Protein AF-A0A6N2RZW6-F1 (afdb_monomer_lite)

Foldseek 3Di:
DQPWDAFPAARDIDGPVFWDKDWDWDFDPPPDTDIDIDIGIHGPVCVVPDPDQWDWDQDPVRDIDIDGNHDHPDPDPDD

Organism: NCBI:txid1689

pLDDT: mean 80.09, std 16.4, range [35.69, 93.81]

Structure (mmCIF, N/CA/C/O backbone):
data_AF-A0A6N2RZW6-F1
#
_entry.id   AF-A0A6N2RZW6-F1
#
loop_
_atom_site.group_PDB
_atom_site.id
_atom_site.type_symbol
_atom_site.label_atom_id
_atom_site.label_alt_id
_atom_site.label_comp_id
_atom_site.label_asym_id
_atom_site.label_entity_id
_atom_site.label_seq_id
_atom_site.pdbx_PDB_ins_code
_atom_site.Cartn_x
_atom_site.Cartn_y
_atom_site.Cartn_z
_atom_site.occupancy
_atom_site.B_iso_or_equiv
_atom_site.auth_seq_id
_atom_site.auth_comp_id
_atom_site.auth_asym_id
_atom_site.auth_atom_id
_atom_site.pdbx_PDB_model_num
ATOM 1 N N . MET A 1 1 ? 26.637 -5.741 -7.233 1.00 45.75 1 MET A N 1
ATOM 2 C CA . MET A 1 1 ? 25.407 -6.523 -6.991 1.00 45.75 1 MET A CA 1
ATOM 3 C C . MET A 1 1 ? 24.240 -5.599 -7.248 1.00 45.75 1 MET A C 1
ATOM 5 O O . MET A 1 1 ? 24.190 -4.552 -6.618 1.00 45.75 1 MET A O 1
ATOM 9 N N . THR A 1 2 ? 23.372 -5.923 -8.201 1.00 55.25 2 THR A N 1
ATOM 10 C CA . THR A 1 2 ? 22.137 -5.164 -8.424 1.00 55.25 2 THR A CA 1
ATOM 11 C C . THR A 1 2 ? 21.249 -5.363 -7.205 1.00 55.25 2 THR A C 1
ATOM 13 O O . THR A 1 2 ? 20.917 -6.499 -6.863 1.00 55.25 2 THR A O 1
ATOM 16 N N . ASP A 1 3 ? 20.949 -4.275 -6.504 1.00 66.38 3 ASP A N 1
ATOM 17 C CA . ASP A 1 3 ? 20.206 -4.275 -5.244 1.00 66.38 3 ASP A CA 1
ATOM 18 C C . ASP A 1 3 ? 18.732 -4.598 -5.543 1.00 66.38 3 ASP A C 1
ATOM 20 O O . ASP A 1 3 ? 17.885 -3.719 -5.709 1.00 66.38 3 ASP A O 1
ATOM 24 N N . THR A 1 4 ? 18.470 -5.887 -5.757 1.00 78.25 4 THR A N 1
ATOM 25 C CA . THR A 1 4 ? 17.205 -6.380 -6.298 1.00 78.25 4 THR A CA 1
ATOM 26 C C . THR A 1 4 ? 16.192 -6.421 -5.162 1.00 78.25 4 THR A C 1
ATOM 28 O O . THR A 1 4 ? 16.333 -7.175 -4.201 1.00 78.25 4 THR A O 1
ATOM 31 N N . ARG A 1 5 ? 15.169 -5.578 -5.256 1.00 88.44 5 ARG A N 1
ATOM 32 C CA . ARG A 1 5 ? 14.026 -5.523 -4.346 1.00 88.44 5 ARG A CA 1
ATOM 33 C C . ARG A 1 5 ? 12.887 -6.379 -4.888 1.00 88.44 5 ARG A C 1
ATOM 35 O O . ARG A 1 5 ? 12.910 -6.832 -6.027 1.00 88.44 5 ARG A O 1
ATOM 42 N N . THR A 1 6 ? 11.866 -6.606 -4.070 1.00 91.19 6 THR A N 1
ATOM 43 C CA . THR A 1 6 ? 10.650 -7.316 -4.486 1.00 91.19 6 THR A CA 1
ATOM 44 C C . THR A 1 6 ? 9.446 -6.408 -4.307 1.00 91.19 6 THR A C 1
ATOM 46 O O . THR A 1 6 ? 9.243 -5.849 -3.229 1.00 91.19 6 THR A O 1
ATOM 49 N N . CYS A 1 7 ? 8.628 -6.274 -5.348 1.00 92.00 7 CYS A N 1
ATOM 50 C CA . CYS A 1 7 ? 7.376 -5.539 -5.260 1.00 92.00 7 CYS A CA 1
ATOM 51 C C . CYS A 1 7 ? 6.422 -6.243 -4.282 1.00 92.00 7 CYS A C 1
ATOM 53 O O . CYS A 1 7 ? 6.060 -7.403 -4.467 1.00 92.00 7 CYS A O 1
ATOM 55 N N . THR A 1 8 ? 5.961 -5.537 -3.253 1.00 92.00 8 THR A N 1
ATOM 56 C CA . THR A 1 8 ? 5.019 -6.027 -2.242 1.00 92.00 8 THR A CA 1
ATOM 57 C C . THR A 1 8 ? 3.667 -6.409 -2.842 1.00 92.00 8 THR A C 1
ATOM 59 O O . THR A 1 8 ? 2.966 -7.241 -2.272 1.00 92.00 8 THR A O 1
ATOM 62 N N . LEU A 1 9 ? 3.288 -5.825 -3.986 1.00 90.25 9 LEU A N 1
ATOM 63 C CA . LEU A 1 9 ? 2.005 -6.115 -4.621 1.00 90.25 9 LEU A CA 1
ATOM 64 C C . LEU A 1 9 ? 2.068 -7.354 -5.509 1.00 90.25 9 LEU A C 1
ATOM 66 O O . LEU A 1 9 ? 1.295 -8.271 -5.284 1.00 90.25 9 LEU A O 1
ATOM 70 N N . CYS A 1 10 ? 2.949 -7.413 -6.505 1.00 90.19 10 CYS A N 1
ATOM 71 C CA . CYS A 1 10 ? 2.980 -8.531 -7.459 1.00 90.19 10 CYS A CA 1
ATOM 72 C C . CYS A 1 10 ? 4.027 -9.607 -7.151 1.00 90.19 10 CYS A C 1
ATOM 74 O O . CYS A 1 10 ? 4.093 -10.605 -7.866 1.00 90.19 10 CYS A O 1
ATOM 76 N N . SER A 1 11 ? 4.857 -9.398 -6.126 1.00 90.44 11 SER A N 1
ATOM 77 C CA . SER A 1 11 ? 5.984 -10.266 -5.764 1.00 90.44 11 SER A CA 1
ATOM 78 C C . SER A 1 11 ? 7.053 -10.424 -6.855 1.00 90.44 11 SER A C 1
ATOM 80 O O . SER A 1 11 ? 7.921 -11.284 -6.733 1.00 90.44 11 SER A O 1
ATOM 82 N N . CYS A 1 12 ? 7.035 -9.589 -7.900 1.00 90.06 12 CYS A N 1
ATOM 83 C CA . CYS A 1 12 ? 8.081 -9.575 -8.919 1.00 90.06 12 CYS A CA 1
ATOM 84 C C . CYS A 1 12 ? 9.341 -8.843 -8.420 1.00 90.06 12 CYS A C 1
ATOM 86 O O . CYS A 1 12 ? 9.217 -7.863 -7.673 1.00 90.06 12 CYS A O 1
ATOM 88 N N . PRO A 1 13 ? 10.537 -9.267 -8.869 1.00 91.00 13 PRO A N 1
ATOM 89 C CA . PRO A 1 13 ? 11.764 -8.500 -8.697 1.00 91.00 13 PRO A CA 1
ATOM 90 C C . PRO A 1 13 ? 11.648 -7.098 -9.308 1.00 91.00 13 PRO A C 1
ATOM 92 O O . PRO A 1 13 ? 10.970 -6.908 -10.316 1.00 91.00 13 PRO A O 1
ATOM 95 N N . THR A 1 14 ? 12.313 -6.129 -8.692 1.00 91.62 14 THR A N 1
ATOM 96 C CA . THR A 1 14 ? 12.414 -4.733 -9.133 1.00 91.62 14 THR A CA 1
ATOM 97 C C . THR A 1 14 ? 13.711 -4.133 -8.592 1.00 91.62 14 THR A C 1
ATOM 99 O O . THR A 1 14 ? 14.332 -4.708 -7.701 1.00 91.62 14 THR A O 1
ATOM 102 N N . ASP A 1 15 ? 14.126 -2.973 -9.075 1.00 91.06 15 ASP A N 1
ATOM 103 C CA . ASP A 1 15 ? 15.259 -2.219 -8.526 1.00 91.06 15 ASP A CA 1
ATOM 104 C C . ASP A 1 15 ? 14.802 -0.858 -7.979 1.00 91.06 15 ASP A C 1
ATOM 106 O O . ASP A 1 15 ? 13.605 -0.580 -7.888 1.00 91.06 15 ASP A O 1
ATOM 110 N N . ARG A 1 16 ? 15.756 -0.033 -7.534 1.00 87.94 16 ARG A N 1
ATOM 111 C CA . ARG A 1 16 ? 15.487 1.293 -6.959 1.00 87.94 16 ARG A CA 1
ATOM 112 C C . ARG A 1 16 ? 15.032 2.329 -7.983 1.00 87.94 16 ARG A C 1
ATOM 114 O O . ARG A 1 16 ? 14.395 3.290 -7.573 1.00 87.94 16 ARG A O 1
ATOM 121 N N . GLU A 1 17 ? 15.391 2.169 -9.252 1.00 92.50 17 GLU A N 1
ATOM 122 C CA . GLU A 1 17 ? 15.008 3.107 -10.311 1.00 92.50 17 GLU A CA 1
ATOM 123 C C . GLU A 1 17 ? 13.561 2.860 -10.740 1.00 92.50 17 GLU A C 1
ATOM 125 O O . GLU A 1 17 ? 12.846 3.810 -11.038 1.00 92.50 17 GLU A O 1
ATOM 130 N N . HIS A 1 18 ? 13.118 1.602 -10.661 1.00 92.12 18 HIS A N 1
ATOM 131 C CA . HIS A 1 18 ? 11.784 1.159 -11.064 1.00 92.12 18 HIS A CA 1
ATOM 132 C C . HIS A 1 18 ? 10.838 0.830 -9.902 1.00 92.12 18 HIS A C 1
ATOM 134 O O . HIS A 1 18 ? 9.853 0.099 -10.070 1.00 92.12 18 HIS A O 1
ATOM 140 N N . SER A 1 19 ? 11.149 1.294 -8.685 1.00 93.00 19 SER A N 1
ATOM 141 C CA . SER A 1 19 ? 10.248 1.140 -7.542 1.00 93.00 19 SER A CA 1
ATOM 142 C C . SER A 1 19 ? 10.313 2.272 -6.526 1.00 93.00 19 SER A C 1
ATOM 144 O O . SER A 1 19 ? 11.374 2.793 -6.189 1.00 93.00 19 SER A O 1
ATOM 146 N N . GLY A 1 20 ? 9.152 2.574 -5.944 1.00 91.62 20 GLY A N 1
ATOM 147 C CA . GLY A 1 20 ? 9.018 3.434 -4.773 1.00 91.62 20 GLY A CA 1
ATOM 148 C C . GLY A 1 20 ? 8.916 2.626 -3.477 1.00 91.62 20 GLY A C 1
ATOM 149 O O . GLY A 1 20 ? 8.252 1.585 -3.430 1.00 91.62 20 GLY A O 1
ATOM 150 N N . THR A 1 21 ? 9.537 3.119 -2.400 1.00 91.88 21 THR A N 1
ATOM 151 C CA . THR A 1 21 ? 9.342 2.594 -1.038 1.00 91.88 21 THR A CA 1
ATOM 152 C C . THR A 1 21 ? 8.417 3.519 -0.250 1.00 91.88 21 THR A C 1
ATOM 154 O O . THR A 1 21 ? 8.663 4.718 -0.154 1.00 91.88 21 THR A O 1
ATOM 157 N N . TYR A 1 22 ? 7.372 2.953 0.350 1.00 90.12 22 TYR A N 1
ATOM 158 C CA . TYR A 1 22 ? 6.335 3.675 1.082 1.00 90.12 22 TYR A CA 1
ATOM 159 C C . TYR A 1 22 ? 6.189 3.119 2.494 1.00 90.12 22 TYR A C 1
ATOM 161 O O . TYR A 1 22 ? 6.226 1.907 2.704 1.00 90.12 22 TYR A O 1
ATOM 169 N N . ILE A 1 23 ? 5.959 4.000 3.465 1.00 92.44 23 ILE A N 1
ATOM 17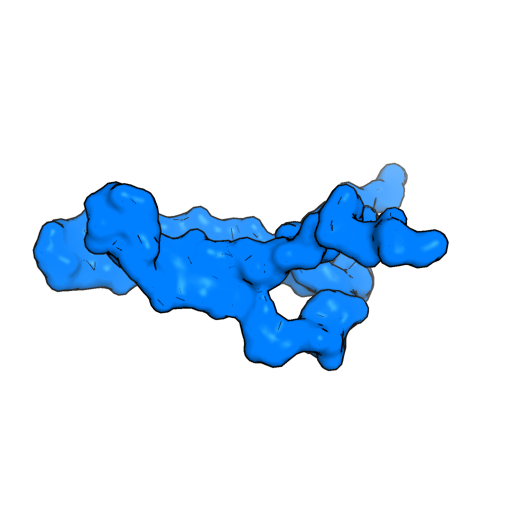0 C CA . ILE A 1 23 ? 5.657 3.613 4.844 1.00 92.44 23 ILE A CA 1
ATOM 171 C C . ILE A 1 23 ? 4.218 4.016 5.147 1.00 92.44 23 ILE A C 1
ATOM 173 O O . ILE A 1 23 ? 3.891 5.197 5.215 1.00 92.44 23 ILE A O 1
ATOM 177 N N . LEU A 1 24 ? 3.362 3.023 5.368 1.00 91.12 24 LEU A N 1
ATOM 178 C CA . LEU A 1 24 ? 1.995 3.224 5.830 1.00 91.12 24 LEU A CA 1
ATOM 179 C C . LEU A 1 24 ? 1.951 3.081 7.349 1.00 91.12 24 LEU A C 1
ATOM 181 O O . LEU A 1 24 ? 2.313 2.033 7.888 1.00 91.12 24 LEU A O 1
ATOM 185 N N . THR A 1 25 ? 1.474 4.124 8.028 1.00 91.44 25 THR A N 1
ATOM 186 C CA . THR A 1 25 ? 1.251 4.115 9.478 1.00 91.44 25 THR A CA 1
ATOM 187 C C . THR A 1 25 ? -0.229 4.333 9.762 1.00 91.44 25 THR A C 1
ATOM 189 O O . THR A 1 25 ? -0.798 5.344 9.361 1.00 91.44 25 THR A O 1
ATOM 192 N N . LEU A 1 26 ? -0.850 3.388 10.461 1.00 88.31 26 LEU A N 1
ATOM 193 C CA . LEU A 1 26 ? -2.208 3.497 10.981 1.00 88.31 26 LEU A CA 1
ATOM 194 C C . LEU A 1 26 ? -2.124 3.721 12.488 1.00 88.31 26 LEU A C 1
ATOM 196 O O . LEU A 1 26 ? -1.515 2.914 13.185 1.00 88.31 26 LEU A O 1
ATOM 200 N N . VAL A 1 27 ? -2.759 4.783 12.981 1.00 87.56 27 VAL A N 1
ATOM 201 C CA . VAL A 1 27 ? -2.908 5.063 14.414 1.00 87.56 27 VAL A CA 1
ATOM 202 C C . VAL A 1 27 ? -4.395 5.165 14.725 1.00 87.56 27 VAL A C 1
ATOM 204 O O . VAL A 1 27 ? -5.076 6.053 14.221 1.00 87.56 27 VAL A O 1
ATOM 207 N N . GLN A 1 28 ? -4.902 4.248 15.547 1.00 84.06 28 GLN A N 1
ATOM 208 C CA . GLN A 1 28 ? -6.265 4.295 16.063 1.00 84.06 28 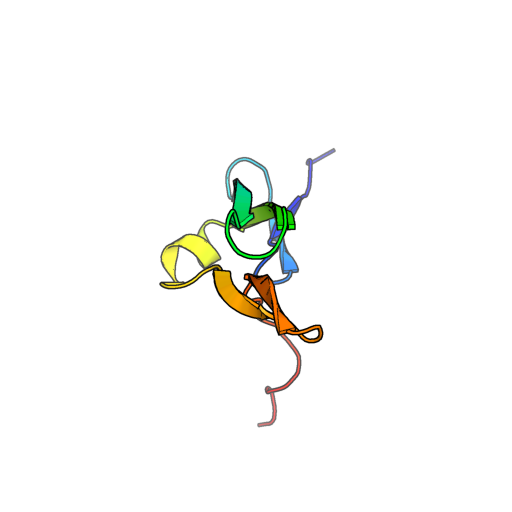GLN A CA 1
ATOM 209 C C . GLN A 1 28 ? -6.242 4.836 17.494 1.00 84.06 28 GLN A C 1
ATOM 211 O O . GLN A 1 28 ? -5.573 4.278 18.363 1.00 84.06 28 GLN A O 1
ATOM 216 N N . THR A 1 29 ? -6.976 5.924 17.725 1.00 80.19 29 THR A N 1
ATOM 217 C CA . THR A 1 29 ? -7.018 6.635 19.013 1.00 80.19 29 THR A CA 1
ATOM 218 C C . THR A 1 29 ? -8.226 6.264 19.877 1.00 80.19 29 THR A C 1
ATOM 220 O O . THR A 1 29 ? -8.212 6.503 21.082 1.00 80.19 29 THR A O 1
ATOM 223 N N . SER A 1 30 ? -9.266 5.652 19.302 1.00 72.00 30 SER A N 1
ATOM 224 C CA . SER A 1 30 ? -10.466 5.209 20.018 1.00 72.00 30 SER A CA 1
ATOM 225 C C . SER A 1 30 ? -10.365 3.741 20.462 1.00 72.00 30 SER A C 1
ATOM 227 O O . SER A 1 30 ? -10.030 2.864 19.665 1.00 72.00 30 SER A O 1
ATOM 229 N N . GLY A 1 31 ? -10.695 3.456 21.731 1.00 63.94 31 GLY A N 1
ATOM 230 C CA . GLY A 1 31 ? -10.784 2.086 22.271 1.00 63.94 31 GLY A CA 1
ATOM 231 C C . GLY A 1 31 ? -9.455 1.427 22.675 1.00 63.94 31 GLY A C 1
ATOM 232 O O . GLY A 1 31 ? -9.403 0.206 22.801 1.00 63.94 31 GLY A O 1
ATOM 233 N N . GLY A 1 32 ? -8.396 2.219 22.873 1.00 67.19 32 GLY A N 1
ATOM 234 C CA . GLY A 1 32 ? -7.027 1.761 23.142 1.00 67.19 32 GLY A CA 1
ATOM 235 C C . GLY A 1 32 ? -6.080 2.102 21.987 1.00 67.19 32 GLY A C 1
ATOM 236 O O . GLY A 1 32 ? -6.512 2.222 20.842 1.00 67.19 32 GLY A O 1
ATOM 237 N N . VAL A 1 33 ? -4.787 2.289 22.276 1.00 69.81 33 VAL A N 1
ATOM 238 C CA . VAL A 1 33 ? -3.792 2.625 21.243 1.00 69.81 33 VAL A CA 1
ATOM 239 C C . VAL A 1 33 ? -3.486 1.375 20.421 1.00 69.81 33 VAL A C 1
ATOM 241 O O . VAL A 1 33 ? -2.831 0.452 20.896 1.00 69.81 33 VAL A O 1
ATOM 244 N N . ASN A 1 34 ? -3.954 1.352 19.175 1.00 77.88 34 ASN A N 1
ATOM 245 C CA . ASN A 1 34 ? -3.550 0.369 18.173 1.00 77.88 34 ASN A CA 1
ATOM 246 C C . ASN A 1 34 ? -2.785 1.105 17.071 1.00 77.88 34 ASN A C 1
ATOM 248 O O . ASN A 1 34 ? -3.358 1.939 16.364 1.00 77.88 34 ASN A O 1
ATOM 252 N N . SER A 1 35 ? -1.492 0.812 16.949 1.00 84.50 35 SER A N 1
ATOM 253 C CA . SER A 1 35 ? -0.637 1.342 15.895 1.00 84.50 35 SER A CA 1
ATOM 254 C C . SER A 1 35 ? -0.122 0.210 15.012 1.00 84.50 35 SER A C 1
ATOM 256 O O . SER A 1 35 ? 0.311 -0.839 15.486 1.00 84.50 35 SER A O 1
ATOM 258 N N . GLN A 1 36 ? -0.182 0.413 13.700 1.00 88.12 36 GLN A N 1
ATOM 259 C CA . GLN A 1 36 ? 0.377 -0.515 12.725 1.00 88.12 36 GLN A CA 1
ATOM 260 C C . GLN A 1 36 ? 1.264 0.241 11.759 1.00 88.12 36 GLN A C 1
ATOM 262 O O . GLN A 1 36 ? 0.880 1.282 11.233 1.00 88.12 36 GLN A O 1
ATOM 267 N N . ARG A 1 37 ? 2.436 -0.326 11.492 1.00 91.25 37 ARG A N 1
ATOM 268 C CA . ARG A 1 37 ? 3.378 0.175 10.500 1.00 91.25 37 ARG A CA 1
ATOM 269 C C . ARG A 1 37 ? 3.622 -0.906 9.455 1.00 91.25 37 ARG A C 1
ATOM 271 O O . ARG A 1 37 ? 3.875 -2.058 9.803 1.00 91.25 37 ARG A O 1
ATOM 278 N N . ARG A 1 38 ? 3.539 -0.539 8.179 1.00 89.88 38 ARG A N 1
ATOM 279 C CA . ARG A 1 38 ? 3.848 -1.409 7.040 1.00 89.88 38 ARG A CA 1
ATOM 280 C C . ARG A 1 38 ? 4.766 -0.672 6.084 1.00 89.88 38 ARG A C 1
ATOM 282 O O . ARG A 1 38 ? 4.436 0.420 5.635 1.00 89.88 38 ARG A O 1
ATOM 289 N N . GLU A 1 39 ? 5.893 -1.287 5.774 1.00 92.25 39 GLU A N 1
ATOM 290 C CA . GLU A 1 39 ? 6.766 -0.844 4.695 1.00 92.25 39 GLU A CA 1
ATOM 291 C C . GLU A 1 39 ? 6.399 -1.602 3.421 1.00 92.25 39 GLU A C 1
ATOM 293 O O . GLU A 1 39 ? 6.210 -2.820 3.454 1.00 92.25 39 GLU A O 1
ATOM 298 N N . LEU A 1 40 ? 6.252 -0.871 2.320 1.00 92.31 40 LEU A N 1
ATOM 299 C CA . LEU A 1 40 ? 5.902 -1.394 1.009 1.00 92.31 40 LEU A CA 1
ATOM 300 C C . LEU A 1 40 ? 6.970 -0.976 0.007 1.00 92.31 40 LEU A C 1
ATOM 302 O O . LEU A 1 40 ? 7.370 0.181 -0.018 1.00 92.31 40 LEU A O 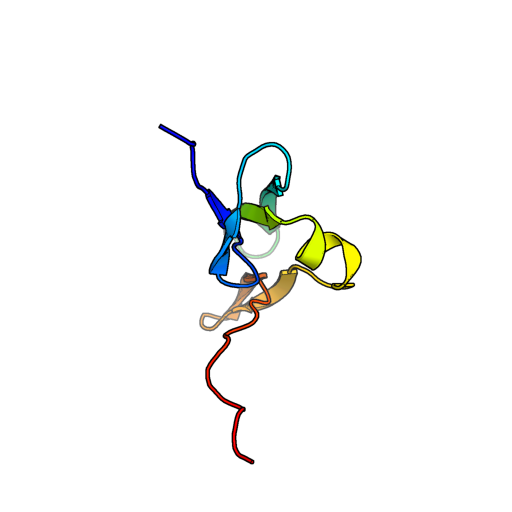1
ATOM 306 N N . THR A 1 41 ? 7.366 -1.890 -0.866 1.00 93.81 41 THR A N 1
ATOM 307 C CA . THR A 1 41 ? 8.083 -1.563 -2.102 1.00 93.81 41 THR A CA 1
ATOM 308 C C . THR A 1 41 ? 7.134 -1.816 -3.262 1.00 93.81 41 THR A C 1
ATOM 310 O O . THR A 1 41 ? 6.572 -2.902 -3.350 1.00 93.81 41 THR A O 1
ATOM 313 N N . ILE A 1 42 ? 6.902 -0.846 -4.140 1.00 93.19 42 ILE A N 1
ATOM 314 C CA . ILE A 1 42 ? 5.937 -0.979 -5.239 1.00 93.19 42 ILE A CA 1
ATOM 315 C C . ILE A 1 42 ? 6.634 -0.597 -6.538 1.00 93.19 42 ILE A C 1
ATOM 317 O O . ILE A 1 42 ? 7.196 0.489 -6.622 1.00 93.19 42 ILE A O 1
ATOM 321 N N . CYS A 1 43 ? 6.625 -1.502 -7.519 1.00 93.50 43 CYS A N 1
ATOM 322 C CA . CYS A 1 43 ? 7.191 -1.229 -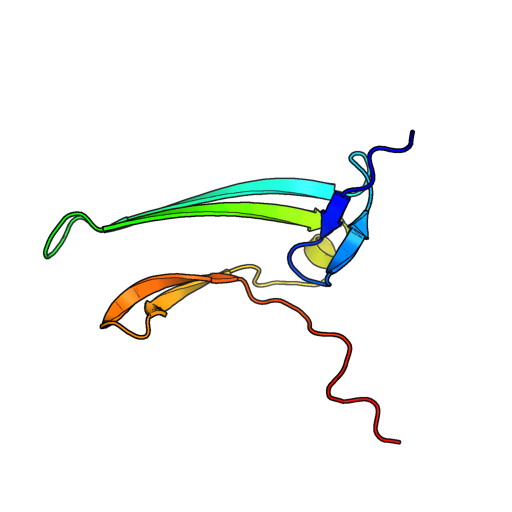8.837 1.00 93.50 43 CYS A CA 1
ATOM 323 C C . CYS A 1 43 ? 6.279 -0.329 -9.680 1.00 93.50 43 CYS A C 1
ATOM 325 O O . CYS A 1 43 ? 5.059 -0.337 -9.480 1.00 93.50 43 CYS A O 1
ATOM 327 N N . ASP A 1 44 ? 6.861 0.364 -10.657 1.00 93.56 44 ASP A N 1
ATOM 328 C CA . ASP A 1 44 ? 6.162 1.310 -11.541 1.00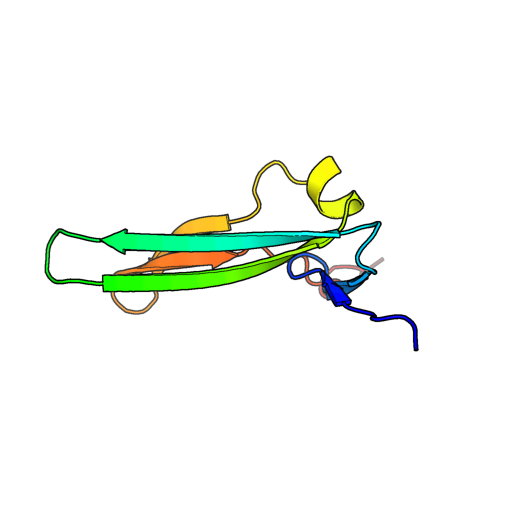 93.56 44 ASP A CA 1
ATOM 329 C C . ASP A 1 44 ? 4.920 0.689 -12.190 1.00 93.56 44 ASP A C 1
ATOM 331 O O . ASP A 1 44 ? 3.824 1.228 -12.079 1.00 93.56 44 ASP A O 1
ATOM 335 N N . HIS A 1 45 ? 5.041 -0.531 -12.725 1.00 92.00 45 HIS A N 1
ATOM 336 C CA . HIS A 1 45 ? 3.915 -1.263 -13.316 1.00 92.00 45 HIS A CA 1
ATOM 337 C C . HIS A 1 45 ? 2.713 -1.402 -12.365 1.00 92.00 45 HIS A C 1
ATOM 339 O O . HIS A 1 45 ? 1.557 -1.300 -12.770 1.00 92.00 45 HIS A O 1
ATOM 345 N N . CYS A 1 46 ? 2.965 -1.663 -11.079 1.00 91.62 46 CYS A N 1
ATOM 346 C CA . CYS A 1 46 ? 1.886 -1.768 -10.104 1.00 91.62 46 CYS A CA 1
ATOM 347 C C . CYS A 1 46 ? 1.321 -0.400 -9.712 1.00 91.62 46 CYS A C 1
ATOM 349 O O . CYS A 1 46 ? 0.133 -0.334 -9.409 1.00 91.62 46 CYS A O 1
ATOM 351 N N . LEU A 1 47 ? 2.140 0.656 -9.699 1.00 89.12 47 LEU A N 1
ATOM 352 C CA . LEU A 1 47 ? 1.682 2.024 -9.441 1.00 89.12 47 LEU A CA 1
ATOM 353 C C . LEU A 1 47 ? 0.812 2.552 -10.586 1.00 89.12 47 LEU A C 1
ATOM 355 O O . LEU A 1 47 ? -0.198 3.196 -10.330 1.00 89.12 47 LEU A O 1
ATOM 359 N N . GLU A 1 48 ? 1.163 2.231 -11.829 1.00 90.81 48 GLU A N 1
ATOM 360 C CA . GLU A 1 48 ? 0.432 2.669 -13.020 1.00 90.81 48 GLU A CA 1
ATOM 361 C C . GLU A 1 48 ? -0.913 1.960 -13.207 1.00 90.81 48 GLU A C 1
ATOM 363 O O . GLU A 1 48 ? -1.804 2.499 -13.856 1.00 90.81 48 GLU A O 1
ATOM 368 N N . HIS A 1 49 ? -1.060 0.724 -12.719 1.00 88.19 49 HIS A N 1
ATOM 369 C CA . HIS A 1 49 ? -2.226 -0.117 -13.033 1.00 88.19 49 HIS A CA 1
ATOM 370 C C . HIS A 1 49 ? -3.100 -0.459 -11.822 1.00 88.19 49 HIS A C 1
ATOM 372 O O . HIS A 1 49 ? -4.074 -1.203 -11.965 1.00 88.19 49 HIS A O 1
ATOM 378 N N . ARG A 1 50 ? -2.764 0.014 -10.614 1.00 83.75 50 ARG A N 1
ATOM 379 C CA . ARG A 1 50 ? -3.581 -0.236 -9.417 1.00 83.75 50 ARG A CA 1
ATOM 380 C C . ARG A 1 50 ? -4.096 1.043 -8.788 1.00 83.75 50 ARG A C 1
ATOM 382 O O . ARG A 1 50 ? -3.380 1.723 -8.065 1.00 83.75 50 ARG A O 1
ATOM 389 N N . ASP A 1 51 ? -5.409 1.211 -8.877 1.00 84.12 51 ASP A N 1
ATOM 390 C CA . ASP A 1 51 ? -6.140 2.280 -8.188 1.00 84.12 51 ASP A CA 1
ATOM 391 C C . ASP A 1 51 ? -6.177 2.101 -6.661 1.00 84.12 51 ASP A C 1
ATOM 393 O O . ASP A 1 51 ? -6.536 3.006 -5.912 1.00 84.12 51 ASP A O 1
ATOM 397 N N . THR A 1 52 ? -5.872 0.903 -6.151 1.00 85.06 52 THR A N 1
ATOM 398 C CA . THR A 1 52 ? -5.884 0.622 -4.710 1.00 85.06 52 THR A CA 1
ATOM 399 C C . THR A 1 52 ? -4.751 -0.313 -4.307 1.00 85.06 52 THR A C 1
ATOM 401 O O . THR A 1 52 ? -4.706 -1.479 -4.702 1.00 85.06 52 THR A O 1
ATOM 404 N N . ILE A 1 53 ? -3.880 0.187 -3.431 1.00 87.12 53 ILE A N 1
ATOM 405 C CA . ILE A 1 53 ? -2.686 -0.507 -2.920 1.00 87.12 53 ILE A CA 1
ATOM 406 C C . ILE A 1 53 ? -2.972 -1.192 -1.578 1.00 87.12 53 ILE A C 1
ATOM 408 O O . ILE A 1 53 ? -2.586 -2.340 -1.346 1.00 87.12 53 ILE A O 1
ATOM 412 N N . ALA A 1 54 ? -3.678 -0.499 -0.687 1.00 88.69 54 ALA A N 1
ATOM 413 C CA . ALA A 1 54 ? -4.019 -0.986 0.639 1.00 88.69 54 ALA A CA 1
ATOM 414 C C . ALA A 1 54 ? -5.421 -0.527 1.043 1.00 88.69 54 ALA A C 1
ATOM 416 O O . ALA A 1 54 ? -5.920 0.492 0.575 1.00 88.69 54 ALA A O 1
ATOM 417 N N . THR A 1 55 ? -6.052 -1.288 1.929 1.00 88.44 55 THR A N 1
ATOM 418 C CA . THR A 1 55 ? -7.337 -0.951 2.546 1.00 88.44 55 THR A CA 1
ATOM 419 C C . THR A 1 55 ? -7.220 -1.011 4.056 1.00 88.44 55 THR A C 1
ATOM 421 O O . THR A 1 55 ? -6.506 -1.861 4.594 1.00 88.44 55 THR A O 1
ATOM 424 N N . ILE A 1 56 ? -7.959 -0.142 4.737 1.00 88.19 56 ILE A N 1
ATOM 425 C CA . ILE A 1 56 ? -8.073 -0.127 6.193 1.00 88.19 56 ILE A CA 1
ATOM 426 C C . ILE A 1 56 ? -9.439 -0.710 6.552 1.00 88.19 56 ILE A C 1
ATOM 428 O O . ILE A 1 56 ? -10.459 -0.278 6.021 1.00 88.19 56 ILE A O 1
ATOM 432 N N . GLY A 1 57 ? -9.467 -1.708 7.428 1.00 85.75 57 GLY A N 1
ATOM 433 C CA . GLY A 1 57 ? -10.708 -2.362 7.845 1.00 85.75 57 GLY A CA 1
ATOM 434 C C . GLY A 1 57 ? -10.541 -3.120 9.153 1.00 85.75 57 GLY A C 1
ATOM 435 O O . GLY A 1 57 ? -9.487 -3.046 9.781 1.00 85.75 57 GLY A O 1
ATOM 436 N N . ARG A 1 58 ? -11.567 -3.865 9.578 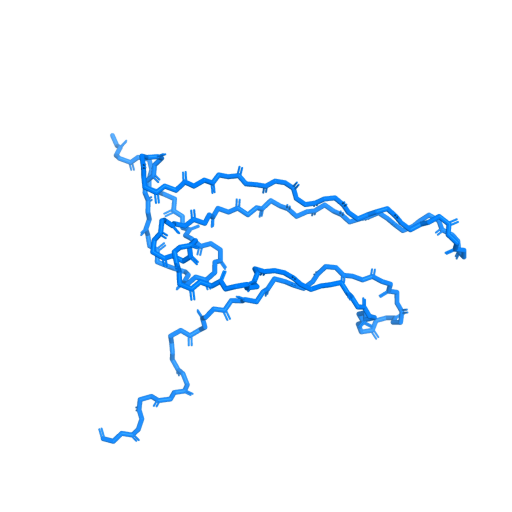1.00 82.62 58 ARG A N 1
ATOM 437 C CA . ARG A 1 58 ? -11.441 -4.756 10.741 1.00 82.62 58 ARG A CA 1
ATOM 438 C C . ARG A 1 58 ? -10.646 -6.003 10.357 1.00 82.62 58 ARG A C 1
ATOM 440 O O . ARG A 1 58 ? -11.023 -6.733 9.445 1.00 82.62 58 ARG A O 1
ATOM 447 N N . GLY A 1 59 ? -9.543 -6.233 11.056 1.00 74.25 59 GLY A N 1
ATOM 448 C CA . GLY A 1 59 ? -8.769 -7.463 10.988 1.00 74.25 59 GLY A CA 1
ATOM 449 C C . GLY A 1 59 ? -9.460 -8.623 11.710 1.00 74.25 59 GLY A C 1
ATOM 450 O O . GLY A 1 59 ? -10.522 -8.467 12.312 1.00 74.25 59 GLY A O 1
ATOM 451 N N . ARG A 1 60 ? -8.816 -9.797 11.683 1.00 69.56 60 ARG A N 1
ATOM 452 C CA . ARG A 1 60 ? -9.336 -11.046 12.278 1.00 69.56 60 ARG A CA 1
ATOM 453 C C . ARG A 1 60 ? -9.641 -10.945 13.777 1.00 69.56 60 ARG A C 1
ATOM 455 O O . ARG A 1 60 ? -10.532 -11.630 14.254 1.00 69.56 60 ARG A O 1
ATOM 462 N N . GLU A 1 61 ? -8.943 -10.070 14.493 1.00 72.81 61 GLU A N 1
ATOM 463 C CA . GLU A 1 61 ? -9.124 -9.832 15.933 1.00 72.81 61 GLU A CA 1
ATOM 464 C C . GLU A 1 61 ? -10.134 -8.708 16.237 1.00 72.81 61 GLU A C 1
ATOM 466 O O . GLU A 1 61 ? -10.161 -8.171 17.339 1.00 72.81 61 GLU A O 1
ATOM 471 N N . GLY A 1 62 ? -10.909 -8.254 15.245 1.00 74.88 62 GLY A N 1
ATOM 472 C CA . GLY A 1 62 ? -11.854 -7.140 15.395 1.00 74.88 62 GLY A CA 1
ATOM 473 C C . GLY A 1 62 ? -11.208 -5.749 15.488 1.00 74.88 62 GLY A C 1
ATOM 474 O O . GLY A 1 62 ? -11.917 -4.744 15.457 1.00 74.88 62 GLY A O 1
ATOM 475 N N . ARG A 1 63 ? -9.874 -5.672 15.546 1.00 79.44 63 ARG A N 1
ATOM 476 C CA . ARG A 1 63 ? -9.086 -4.427 15.549 1.00 79.44 63 ARG A CA 1
ATOM 477 C C . ARG A 1 63 ? -8.927 -3.858 14.144 1.00 79.44 63 ARG A C 1
ATOM 479 O O . ARG A 1 63 ? -8.852 -4.618 13.181 1.00 79.44 63 ARG A O 1
ATOM 486 N N . THR A 1 64 ? -8.811 -2.537 14.014 1.00 85.19 64 THR A N 1
ATOM 487 C CA . THR A 1 64 ? -8.498 -1.917 12.718 1.00 85.19 64 THR A CA 1
ATOM 488 C C . THR A 1 64 ? -7.115 -2.361 12.243 1.00 85.19 64 THR A C 1
ATOM 490 O O . THR A 1 64 ? -6.166 -2.396 13.028 1.00 85.19 64 THR A O 1
ATOM 493 N N . ALA A 1 65 ? -6.996 -2.718 10.968 1.00 87.00 65 ALA A N 1
ATOM 494 C CA . ALA A 1 65 ? -5.770 -3.212 10.370 1.00 87.00 65 ALA A CA 1
ATOM 495 C C . ALA A 1 65 ? -5.578 -2.713 8.935 1.00 87.00 65 ALA A C 1
ATOM 497 O O . ALA A 1 65 ? -6.545 -2.518 8.193 1.00 87.00 65 ALA A O 1
ATOM 498 N N . ILE A 1 66 ? -4.311 -2.561 8.541 1.00 88.75 66 ILE A N 1
ATOM 499 C CA . ILE A 1 66 ? -3.912 -2.316 7.151 1.00 88.75 66 ILE A CA 1
ATOM 500 C C . ILE A 1 66 ? -3.825 -3.663 6.429 1.00 88.75 66 ILE A C 1
ATOM 502 O O . ILE A 1 66 ? -3.057 -4.540 6.826 1.00 88.75 66 ILE A O 1
ATOM 506 N N . THR A 1 67 ? -4.566 -3.808 5.334 1.00 88.94 67 THR A N 1
ATOM 507 C CA . THR A 1 67 ? -4.454 -4.948 4.416 1.00 88.94 67 THR A CA 1
ATOM 508 C C . THR A 1 67 ? -3.893 -4.474 3.086 1.00 88.94 67 THR A C 1
ATOM 510 O O . THR A 1 67 ? -4.500 -3.638 2.422 1.00 88.94 67 THR A O 1
ATOM 513 N N . VAL A 1 68 ? -2.741 -5.011 2.689 1.00 88.31 68 VAL A N 1
ATOM 514 C CA . VAL A 1 68 ? -2.112 -4.717 1.396 1.00 88.31 68 VAL A CA 1
ATOM 515 C C . VAL A 1 68 ? -2.692 -5.663 0.346 1.00 88.31 68 VAL A C 1
ATOM 517 O O . VAL A 1 68 ? -2.677 -6.880 0.534 1.00 88.31 68 VAL A O 1
ATOM 520 N N . LYS A 1 69 ? -3.225 -5.124 -0.753 1.00 78.69 69 LYS A N 1
ATOM 521 C CA . LYS A 1 69 ? -3.841 -5.923 -1.820 1.00 78.69 69 LYS A CA 1
ATOM 522 C C . LYS A 1 69 ? -2.769 -6.420 -2.787 1.00 78.69 69 LYS A C 1
ATOM 524 O O . LYS A 1 69 ? -2.512 -5.785 -3.805 1.00 78.69 69 LYS A O 1
ATOM 529 N N . GLY A 1 70 ? -2.158 -7.562 -2.486 1.00 67.88 70 GLY A N 1
ATOM 530 C CA . GLY A 1 70 ? -1.245 -8.234 -3.415 1.00 67.88 70 GLY A CA 1
ATOM 531 C C . GLY A 1 70 ? -1.959 -8.881 -4.613 1.00 67.88 70 GLY A C 1
ATOM 532 O O . GLY A 1 70 ? -3.118 -9.285 -4.523 1.00 67.88 70 GLY A O 1
ATOM 533 N N . TYR A 1 71 ? -1.270 -8.978 -5.749 1.00 58.53 71 TYR A N 1
ATOM 534 C CA . TYR A 1 71 ? -1.538 -9.930 -6.821 1.00 58.53 71 TYR A CA 1
ATOM 535 C C . TYR A 1 71 ? -0.745 -11.207 -6.540 1.00 58.53 71 TYR A C 1
ATOM 537 O O . TYR A 1 71 ? 0.481 -11.199 -6.600 1.00 58.53 71 TYR A O 1
ATOM 545 N N . VAL A 1 72 ? -1.425 -12.320 -6.271 1.00 52.28 72 VAL A N 1
ATOM 546 C CA . VAL A 1 72 ? -0.767 -13.631 -6.280 1.00 52.28 72 VAL A CA 1
ATOM 547 C C . VAL A 1 72 ? -0.875 -14.181 -7.701 1.00 52.28 72 VAL A C 1
ATOM 549 O O . VAL A 1 72 ? -1.933 -14.680 -8.089 1.00 52.28 72 VAL A O 1
ATOM 552 N N . ARG A 1 73 ? 0.204 -14.103 -8.496 1.00 42.91 73 ARG A N 1
ATOM 553 C CA . ARG A 1 73 ? 0.315 -14.927 -9.713 1.00 42.91 73 ARG A CA 1
ATOM 554 C C . ARG A 1 73 ? 0.279 -16.392 -9.267 1.00 42.91 73 ARG A C 1
ATOM 556 O O . ARG A 1 73 ? 1.239 -16.856 -8.665 1.00 42.91 73 ARG A O 1
ATOM 563 N N . GLY A 1 74 ? -0.821 -17.109 -9.523 1.00 43.78 74 GLY A N 1
ATOM 564 C CA . GLY A 1 74 ? -0.857 -18.558 -9.266 1.00 43.78 74 GLY A CA 1
ATOM 565 C C . GLY A 1 74 ? -2.189 -19.235 -8.926 1.00 43.78 74 GLY A C 1
ATOM 566 O O . GLY A 1 74 ? -2.169 -20.426 -8.643 1.00 43.78 74 GLY A O 1
ATOM 567 N N . LYS A 1 75 ? -3.350 -18.565 -8.954 1.00 39.75 75 LYS A N 1
ATOM 568 C CA . LYS A 1 75 ? -4.658 -19.256 -8.834 1.00 39.75 75 LYS A CA 1
ATOM 569 C C . LYS A 1 75 ? -5.676 -18.768 -9.866 1.00 39.75 75 LYS A C 1
ATOM 571 O O . LYS A 1 75 ? -6.720 -18.238 -9.507 1.00 39.75 75 LYS A O 1
ATOM 576 N N . GLY A 1 76 ? -5.355 -18.922 -11.150 1.00 36.22 76 GLY A N 1
ATOM 577 C CA . GLY A 1 76 ? -6.289 -18.546 -12.218 1.00 36.22 76 GLY A CA 1
ATOM 578 C C . GLY A 1 76 ? -5.859 -18.791 -13.665 1.00 36.22 76 GLY A C 1
ATOM 579 O O . GLY A 1 76 ? -6.637 -18.478 -14.554 1.00 36.22 76 GLY A O 1
ATOM 580 N N . ALA A 1 77 ? -4.680 -19.359 -13.941 1.00 35.69 77 ALA A N 1
ATOM 581 C CA . ALA A 1 77 ? -4.374 -19.852 -15.285 1.00 35.69 77 ALA A CA 1
ATOM 582 C C . ALA A 1 77 ? -4.895 -21.289 -15.408 1.00 35.69 77 ALA A C 1
ATOM 584 O O . ALA A 1 77 ? -4.160 -22.256 -15.232 1.00 35.69 77 ALA A O 1
ATOM 585 N N . ARG A 1 78 ? -6.204 -21.413 -15.620 1.00 38.97 78 ARG A N 1
ATOM 586 C CA . ARG A 1 78 ? -6.809 -22.627 -16.158 1.00 38.97 78 ARG A CA 1
ATOM 587 C C . ARG A 1 78 ? -7.531 -22.217 -17.433 1.00 38.97 78 ARG A C 1
ATOM 589 O O . ARG A 1 78 ? -8.679 -21.801 -17.343 1.00 38.97 78 ARG A O 1
ATOM 596 N N . GLN A 1 79 ? -6.822 -22.276 -18.556 1.00 36.19 79 GLN A N 1
ATOM 597 C CA . GLN A 1 79 ? -7.330 -22.637 -19.882 1.00 36.19 79 GLN A CA 1
ATOM 598 C C . GLN A 1 79 ? -6.189 -23.334 -20.612 1.00 36.19 79 GLN A C 1
ATOM 600 O O . GLN A 1 79 ? -5.074 -22.767 -20.586 1.00 36.19 79 GLN A O 1
#

Radius of gyration: 15.21 Å; chains: 1; bounding box: 37×29×43 Å

Secondary structure (DSSP, 8-state):
----EE-TTT--EE-SSSEEEEEEEEEE-SSS-EEEEEEEEEEHHHHHH-S-SEEEEE-TTSSEEEEE----TTS----

Sequence (79 aa):
MTDTRTCTLCSCPTDREHSGTYILTLVQTSGGVNSQRRELTICDHCLEHRDTIATIGRGREGRTAITVKGYVRGKGARQ